Protein AF-A0A8S9WDY7-F1 (afdb_monomer_lite)

pLDDT: mean 91.85, std 5.95, range [59.34, 97.5]

Foldseek 3Di:
DDDDDPPPVDDPVQDDPQWDDWDDWDADPVVGWIWTDGGPRPDIDIDDD

Structure (mmCIF, N/CA/C/O backbone):
data_AF-A0A8S9WDY7-F1
#
_entry.id   AF-A0A8S9WDY7-F1
#
loop_
_atom_site.group_PDB
_atom_site.id
_atom_site.type_symbol
_atom_site.label_atom_id
_atom_site.label_alt_id
_atom_site.label_comp_id
_atom_site.label_asym_id
_atom_site.label_entity_id
_atom_site.label_seq_id
_atom_site.pdbx_PDB_ins_code
_atom_site.Cartn_x
_atom_site.Cartn_y
_atom_site.Cartn_z
_atom_site.occupancy
_atom_site.B_iso_or_equiv
_atom_site.auth_seq_id
_atom_site.auth_comp_id
_atom_site.auth_asym_id
_atom_site.auth_atom_id
_atom_site.pdbx_PDB_model_num
ATOM 1 N N . MET A 1 1 ? -22.118 5.740 -1.464 1.00 59.34 1 MET A N 1
ATOM 2 C CA . MET A 1 1 ? -21.071 5.138 -2.316 1.00 59.34 1 MET A CA 1
ATOM 3 C C . MET A 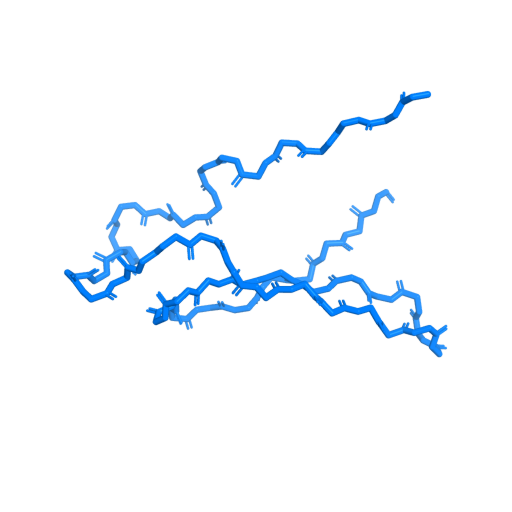1 1 ? -19.867 6.052 -2.246 1.00 59.34 1 MET A C 1
ATOM 5 O O . MET A 1 1 ? -20.049 7.240 -2.474 1.00 59.34 1 MET A O 1
ATOM 9 N N . GLY A 1 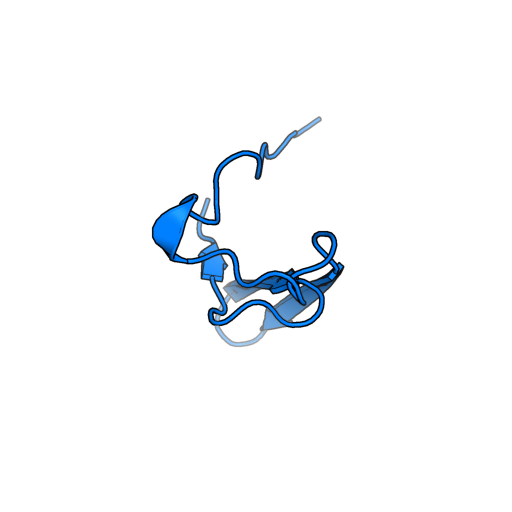2 ? -18.704 5.533 -1.863 1.00 86.06 2 GLY A N 1
ATOM 10 C CA . GLY A 1 2 ? -17.461 6.300 -1.784 1.00 86.06 2 GLY A CA 1
ATOM 11 C C . GLY A 1 2 ? -16.403 5.634 -2.650 1.00 86.06 2 GLY A C 1
ATOM 12 O O . GLY A 1 2 ? -16.341 4.408 -2.696 1.00 86.06 2 GLY A O 1
ATOM 13 N N . TRP A 1 3 ? -15.618 6.444 -3.347 1.00 88.50 3 TRP A N 1
ATOM 14 C CA . TRP A 1 3 ? -14.450 6.012 -4.101 1.00 88.50 3 TRP A CA 1
ATOM 15 C C . TRP A 1 3 ? -13.257 6.796 -3.583 1.00 88.50 3 TRP A C 1
ATOM 17 O O . TRP A 1 3 ? -13.379 7.988 -3.304 1.00 88.50 3 TRP A O 1
ATOM 27 N N . LEU A 1 4 ? -12.129 6.115 -3.452 1.00 87.56 4 LEU A N 1
ATOM 28 C CA . LEU A 1 4 ? -10.857 6.719 -3.106 1.00 87.56 4 LEU A CA 1
ATOM 29 C C . LEU A 1 4 ? -9.887 6.371 -4.228 1.00 87.56 4 LEU A C 1
ATOM 31 O O . LEU A 1 4 ? -9.599 5.195 -4.452 1.00 87.56 4 LEU A O 1
ATOM 35 N N . ASP A 1 5 ? -9.452 7.393 -4.954 1.00 90.62 5 ASP A N 1
ATOM 36 C CA . ASP A 1 5 ? -8.450 7.253 -6.001 1.00 90.62 5 ASP A CA 1
ATOM 37 C C . ASP A 1 5 ? -7.053 7.318 -5.376 1.00 90.62 5 ASP A C 1
ATOM 39 O O . ASP A 1 5 ? -6.751 8.210 -4.584 1.00 90.62 5 ASP A O 1
ATOM 43 N N . LEU A 1 6 ? -6.232 6.323 -5.697 1.00 91.75 6 LEU A N 1
ATOM 44 C CA . LEU A 1 6 ? -4.880 6.129 -5.173 1.00 91.75 6 LEU A CA 1
ATOM 45 C C . LEU A 1 6 ? -3.845 6.108 -6.308 1.00 91.75 6 LEU A C 1
ATOM 47 O O . LEU A 1 6 ? -2.708 5.657 -6.121 1.00 91.75 6 LEU A O 1
ATOM 51 N N . GLU A 1 7 ? -4.230 6.546 -7.508 1.00 89.31 7 GLU A N 1
ATOM 52 C CA . GLU A 1 7 ? -3.299 6.745 -8.607 1.00 89.31 7 GLU A CA 1
ATOM 53 C C . GLU A 1 7 ? -2.279 7.846 -8.258 1.00 89.31 7 GLU A C 1
ATOM 55 O O . GLU A 1 7 ? -2.568 8.806 -7.548 1.00 89.31 7 GLU A O 1
ATOM 60 N N . GLY A 1 8 ? -1.032 7.677 -8.703 1.00 89.00 8 GLY A N 1
ATOM 61 C CA . GLY A 1 8 ? 0.027 8.668 -8.472 1.00 89.00 8 GLY A CA 1
ATOM 62 C C . GLY A 1 8 ? 0.630 8.712 -7.059 1.00 89.00 8 GLY A C 1
ATOM 63 O O . GLY A 1 8 ? 1.473 9.569 -6.814 1.00 89.00 8 GLY A O 1
ATOM 64 N N . LEU A 1 9 ? 0.279 7.789 -6.148 1.00 90.75 9 LEU A N 1
ATOM 65 C CA . LEU A 1 9 ? 0.866 7.737 -4.793 1.00 90.75 9 LEU A CA 1
ATOM 66 C C . LEU A 1 9 ? 2.403 7.667 -4.784 1.00 90.75 9 LEU A C 1
ATOM 68 O O . LEU A 1 9 ? 3.044 8.306 -3.957 1.00 90.75 9 LEU A O 1
ATOM 72 N N . LEU A 1 10 ? 2.987 6.878 -5.690 1.00 90.69 10 LEU A N 1
ATOM 73 C CA . LEU A 1 10 ? 4.436 6.824 -5.886 1.00 90.69 10 LEU A CA 1
ATOM 74 C C . LEU A 1 10 ? 4.843 7.745 -7.029 1.00 90.69 10 LEU A C 1
ATOM 76 O O . LEU A 1 10 ? 4.377 7.539 -8.159 1.00 90.69 10 LEU A O 1
ATOM 80 N N . ARG A 1 11 ? 5.779 8.658 -6.759 1.00 89.19 11 ARG A N 1
ATOM 81 C CA . ARG A 1 11 ? 6.447 9.440 -7.803 1.00 89.19 11 ARG A CA 1
ATOM 82 C C . ARG A 1 11 ? 7.309 8.532 -8.677 1.00 89.19 11 ARG A C 1
ATOM 84 O 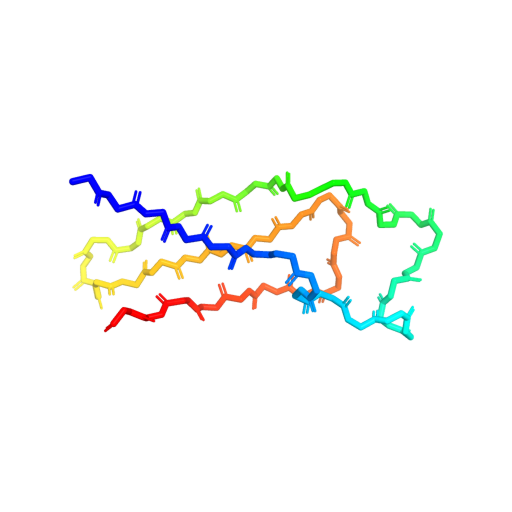O . ARG A 1 11 ? 7.730 7.456 -8.244 1.00 89.19 11 ARG A O 1
ATOM 91 N N . GLU A 1 12 ? 7.580 8.943 -9.912 1.00 86.62 12 GLU A N 1
ATOM 92 C CA . GLU A 1 12 ? 8.378 8.131 -10.841 1.00 86.62 12 GLU A CA 1
ATOM 93 C C . GLU A 1 12 ? 9.782 7.847 -10.299 1.00 86.62 12 GLU A C 1
ATOM 95 O O . GLU A 1 12 ? 10.282 6.734 -10.447 1.00 86.62 12 GLU A O 1
ATOM 100 N N . GLU A 1 13 ? 10.382 8.796 -9.583 1.00 89.19 13 GLU A N 1
ATOM 101 C CA . GLU A 1 13 ? 11.726 8.663 -9.017 1.00 89.19 13 GLU A CA 1
ATOM 102 C C . GLU A 1 13 ? 11.778 7.664 -7.848 1.00 89.19 13 GLU A C 1
ATOM 104 O O . GLU A 1 13 ? 12.830 7.098 -7.552 1.00 89.19 13 GLU A O 1
ATOM 109 N N . GLU A 1 14 ? 10.643 7.423 -7.188 1.00 86.69 14 GLU A N 1
ATOM 110 C CA . GLU A 1 14 ? 10.506 6.471 -6.077 1.00 86.69 14 GLU A CA 1
ATOM 111 C C . GLU A 1 14 ? 10.259 5.040 -6.586 1.00 86.69 14 GLU A C 1
ATOM 113 O O . GLU A 1 14 ? 10.425 4.060 -5.851 1.00 86.69 14 GLU A O 1
ATOM 118 N N . ARG A 1 15 ? 9.879 4.887 -7.861 1.00 87.25 15 ARG A N 1
ATOM 119 C CA . ARG A 1 15 ? 9.599 3.589 -8.475 1.00 87.25 15 ARG A CA 1
ATOM 120 C C . ARG A 1 15 ? 10.892 2.906 -8.904 1.00 87.25 15 ARG A C 1
ATOM 122 O O . ARG A 1 15 ? 11.455 3.167 -9.962 1.00 87.25 15 ARG A O 1
ATOM 129 N N . SER A 1 16 ? 11.331 1.937 -8.107 1.00 90.12 16 SER A N 1
ATOM 130 C CA . SER A 1 16 ? 12.357 0.992 -8.555 1.00 90.12 16 SER A CA 1
ATOM 131 C C . SER A 1 16 ? 11.791 0.011 -9.599 1.00 90.12 16 SER A C 1
ATOM 133 O O . SER A 1 16 ? 10.600 -0.301 -9.554 1.00 90.12 16 SER A O 1
ATOM 135 N N . PRO A 1 17 ? 12.629 -0.606 -10.457 1.00 91.06 17 PRO A N 1
ATOM 136 C CA . PRO A 1 17 ? 12.186 -1.641 -11.403 1.00 91.06 17 PRO A CA 1
ATOM 137 C C . PRO A 1 17 ? 11.522 -2.868 -10.756 1.00 91.06 17 PRO A C 1
ATOM 139 O O . PRO A 1 17 ? 10.898 -3.672 -11.440 1.00 91.06 17 PRO A O 1
ATOM 142 N N . ARG A 1 18 ? 11.681 -3.045 -9.437 1.00 92.62 18 ARG A N 1
ATOM 143 C CA . ARG A 1 18 ? 11.051 -4.127 -8.670 1.00 92.62 18 ARG A CA 1
ATOM 144 C C . ARG A 1 18 ? 9.701 -3.736 -8.076 1.00 92.62 18 ARG A C 1
ATOM 146 O O . ARG A 1 18 ? 9.015 -4.623 -7.562 1.00 92.62 18 ARG A O 1
ATOM 153 N N . CYS A 1 19 ? 9.340 -2.451 -8.093 1.00 93.44 19 CYS A N 1
ATOM 154 C CA . CYS A 1 19 ? 8.055 -1.982 -7.593 1.00 93.44 19 CYS A CA 1
ATOM 155 C C . CYS A 1 19 ? 6.936 -2.595 -8.436 1.00 93.44 19 CYS A C 1
ATOM 157 O O . CYS A 1 19 ? 6.910 -2.483 -9.658 1.00 93.44 19 CYS A O 1
ATOM 159 N N . GLY A 1 20 ? 6.021 -3.276 -7.761 1.00 91.12 20 GLY A N 1
ATOM 160 C CA . GLY A 1 20 ? 4.830 -3.853 -8.352 1.00 91.12 20 GLY A CA 1
ATOM 161 C C . GLY A 1 20 ? 3.587 -3.036 -8.025 1.00 91.12 20 GLY A C 1
ATOM 162 O O . GLY A 1 20 ? 3.642 -1.884 -7.596 1.00 91.12 20 GLY A O 1
ATOM 163 N N . VAL A 1 21 ? 2.441 -3.675 -8.228 1.00 92.88 21 VAL A N 1
ATOM 164 C CA . VAL A 1 21 ? 1.122 -3.074 -8.011 1.00 92.88 21 VAL A CA 1
ATOM 165 C C . VAL A 1 21 ? 0.850 -2.758 -6.536 1.00 92.88 21 VAL A C 1
ATOM 167 O O . VAL A 1 21 ? 1.447 -3.369 -5.638 1.00 92.88 21 VAL A O 1
ATOM 170 N N . LEU A 1 22 ? -0.099 -1.843 -6.310 1.00 93.25 22 LEU A N 1
ATOM 171 C CA . LEU A 1 22 ? -0.715 -1.603 -5.005 1.00 93.25 22 LEU A CA 1
ATOM 172 C C . LEU A 1 22 ? -1.235 -2.930 -4.450 1.00 93.25 22 LEU A C 1
ATOM 174 O O . LEU A 1 22 ? -1.949 -3.678 -5.120 1.00 93.25 22 LEU A O 1
ATOM 178 N N . ASN A 1 23 ? -0.795 -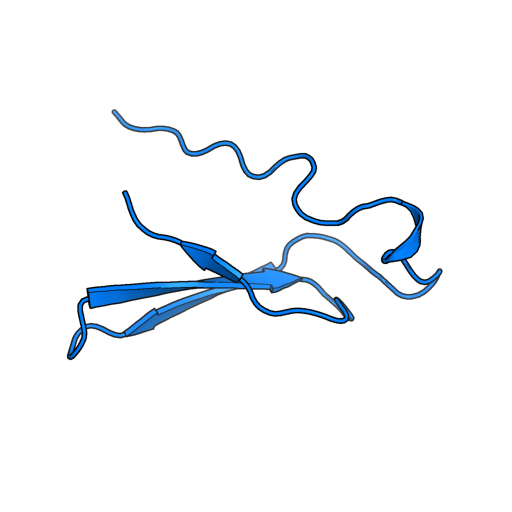3.250 -3.244 1.00 91.69 23 ASN A N 1
ATOM 179 C CA . ASN A 1 23 ? -1.091 -4.489 -2.554 1.00 91.69 23 ASN A CA 1
ATOM 180 C C . ASN A 1 23 ? -0.679 -4.335 -1.091 1.00 91.69 23 ASN A C 1
ATOM 182 O O . ASN A 1 23 ? 0.502 -4.149 -0.800 1.00 91.69 23 ASN A O 1
ATOM 186 N N . GLY A 1 24 ? -1.643 -4.474 -0.189 1.00 93.38 24 GLY A N 1
ATOM 187 C CA . GLY A 1 24 ? -1.453 -4.224 1.233 1.00 93.38 24 GLY A CA 1
ATOM 188 C C . GLY A 1 24 ? -2.303 -3.044 1.674 1.00 93.38 24 GLY A C 1
ATOM 189 O O . GLY A 1 24 ? -1.971 -1.891 1.412 1.00 93.38 24 GLY A O 1
ATOM 190 N N . ILE A 1 25 ? -3.406 -3.373 2.338 1.00 95.62 25 ILE A N 1
ATOM 191 C CA . ILE A 1 25 ? -4.285 -2.434 3.027 1.00 95.62 25 ILE A CA 1
ATOM 192 C C . ILE A 1 25 ? -4.378 -2.939 4.462 1.00 95.62 25 ILE A C 1
ATOM 194 O O . ILE A 1 25 ? -4.690 -4.112 4.683 1.00 95.62 25 ILE A O 1
ATOM 198 N N . ALA A 1 26 ? -4.083 -2.077 5.426 1.00 96.69 26 ALA A N 1
ATOM 199 C CA . ALA A 1 26 ? -4.180 -2.394 6.843 1.00 96.69 26 ALA A CA 1
ATOM 200 C C . ALA A 1 26 ? -4.946 -1.290 7.566 1.00 96.69 26 ALA A C 1
ATOM 202 O O . ALA A 1 26 ? -4.726 -0.114 7.305 1.00 96.69 26 ALA A O 1
ATOM 203 N N . TYR A 1 27 ? -5.829 -1.671 8.483 1.00 96.19 27 TYR A N 1
ATOM 204 C CA . TYR A 1 27 ? -6.591 -0.728 9.293 1.00 96.19 27 TYR A CA 1
ATOM 205 C C . TYR A 1 27 ? -6.304 -0.964 10.775 1.00 96.19 27 TYR A C 1
ATOM 207 O O . TYR A 1 27 ? -6.466 -2.074 11.288 1.00 96.19 27 TYR A O 1
ATOM 215 N N . ASP A 1 28 ? -5.858 0.084 11.456 1.00 96.88 28 ASP A N 1
ATOM 216 C CA . ASP A 1 28 ? -5.627 0.119 12.893 1.00 96.88 28 ASP A CA 1
ATOM 217 C C . ASP A 1 28 ? -6.864 0.690 13.591 1.00 96.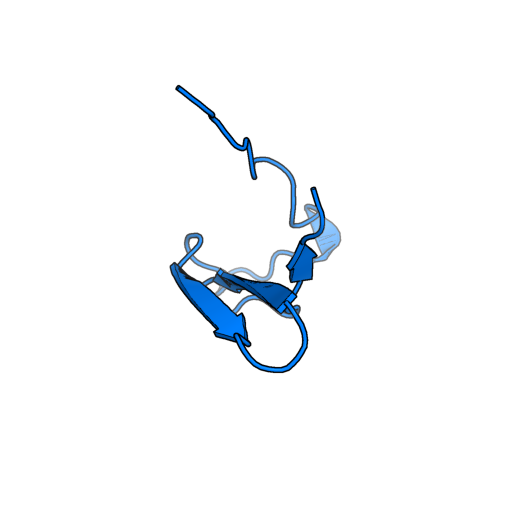88 28 ASP A C 1
ATOM 219 O O . ASP A 1 28 ? -6.998 1.899 13.763 1.00 96.88 28 ASP A O 1
ATOM 223 N N . VAL A 1 29 ? -7.756 -0.205 14.024 1.00 96.50 29 VAL A N 1
ATOM 224 C CA . VAL A 1 29 ? -9.027 0.139 14.689 1.00 96.50 29 VAL A CA 1
ATOM 225 C C . VAL A 1 29 ? -8.814 0.956 15.968 1.00 96.50 29 VAL A C 1
ATOM 227 O O . VAL A 1 29 ? -9.657 1.766 16.334 1.00 96.50 29 VAL A O 1
ATOM 230 N N . LYS A 1 30 ? -7.703 0.740 16.684 1.00 97.50 30 LYS A N 1
ATOM 231 C CA . LYS A 1 30 ? -7.479 1.382 17.989 1.00 97.50 30 LYS A CA 1
ATOM 232 C C . LYS A 1 30 ? -7.176 2.868 17.856 1.00 97.50 30 LYS A C 1
ATOM 234 O O . LYS A 1 30 ? -7.496 3.627 18.764 1.00 97.50 30 LYS A O 1
ATOM 239 N N . HIS A 1 31 ? -6.538 3.248 16.754 1.00 96.31 31 HIS A N 1
ATOM 240 C CA . HIS A 1 31 ? -6.099 4.617 16.498 1.00 96.31 31 HIS A CA 1
ATOM 241 C C . HIS A 1 31 ? -6.806 5.251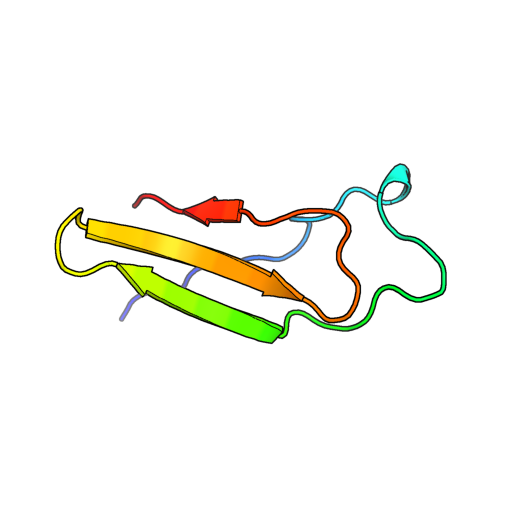 15.293 1.00 96.31 31 HIS A C 1
ATOM 243 O O . HIS A 1 31 ? -6.476 6.377 14.949 1.00 96.31 31 HIS A O 1
ATOM 249 N N . ASP A 1 32 ? -7.746 4.533 14.671 1.00 94.88 32 ASP A N 1
ATOM 250 C CA . ASP A 1 32 ? -8.483 4.938 13.470 1.00 94.88 32 ASP A CA 1
ATOM 251 C C . ASP A 1 32 ? -7.572 5.341 12.295 1.00 94.88 32 ASP A C 1
ATOM 253 O O . ASP A 1 32 ? -7.716 6.402 11.695 1.00 94.88 32 ASP A O 1
ATOM 257 N N . ARG A 1 33 ? -6.584 4.491 11.977 1.00 96.94 33 ARG A N 1
ATOM 258 C CA . ARG A 1 33 ? -5.607 4.759 10.903 1.00 96.94 33 ARG A CA 1
ATOM 259 C C . ARG A 1 33 ? -5.686 3.728 9.793 1.00 96.94 33 ARG A C 1
ATOM 261 O O . ARG A 1 33 ? -5.651 2.524 10.054 1.00 96.94 33 ARG A O 1
ATOM 268 N N . LEU A 1 34 ? -5.731 4.197 8.551 1.00 95.81 34 LEU A N 1
ATOM 269 C CA . LEU A 1 34 ? -5.665 3.365 7.354 1.00 95.81 34 LEU A CA 1
ATOM 270 C C . LEU A 1 34 ? -4.265 3.450 6.748 1.00 95.81 34 LEU A C 1
ATOM 272 O O . LEU A 1 34 ? -3.766 4.539 6.492 1.00 95.81 34 LEU A O 1
ATOM 276 N N . PHE A 1 35 ? -3.649 2.307 6.472 1.00 96.25 35 PHE A N 1
ATOM 277 C CA . PHE A 1 35 ? -2.343 2.219 5.832 1.00 96.25 35 PHE A CA 1
ATOM 278 C C . PHE A 1 35 ? -2.430 1.500 4.491 1.00 96.25 35 PHE A C 1
ATOM 280 O O . PHE A 1 35 ? -3.097 0.468 4.373 1.00 96.25 35 PHE A O 1
ATOM 287 N N . ILE A 1 36 ? -1.718 2.021 3.493 1.00 96.38 36 ILE A N 1
ATOM 288 C CA . ILE A 1 36 ? -1.692 1.492 2.127 1.00 96.38 36 ILE A CA 1
ATOM 289 C C . ILE A 1 36 ? -0.251 1.388 1.626 1.00 96.38 36 ILE A C 1
ATOM 291 O O . ILE A 1 36 ? 0.574 2.280 1.839 1.00 96.38 36 ILE A O 1
ATOM 295 N N . THR A 1 37 ? 0.061 0.286 0.945 1.00 96.44 37 THR A N 1
ATOM 296 C CA . THR A 1 37 ? 1.356 0.062 0.290 1.00 96.44 37 THR A CA 1
ATOM 297 C C . THR A 1 37 ? 1.209 -0.812 -0.963 1.00 96.44 37 THR A C 1
ATOM 299 O O . THR A 1 37 ? 0.104 -1.081 -1.446 1.00 96.44 37 THR A O 1
ATOM 302 N N . GLY A 1 38 ? 2.334 -1.256 -1.518 1.00 95.62 38 GLY A N 1
ATOM 303 C CA . GLY A 1 38 ? 2.388 -2.144 -2.664 1.00 95.62 38 GLY A CA 1
ATOM 304 C C . GLY A 1 38 ? 3.594 -3.066 -2.668 1.00 95.62 38 GLY A C 1
ATOM 305 O O . GLY A 1 38 ? 4.496 -2.997 -1.830 1.00 95.62 38 GLY A O 1
ATOM 306 N N . LYS A 1 39 ? 3.609 -3.979 -3.641 1.00 95.31 39 LYS A N 1
ATOM 307 C CA . LYS A 1 39 ? 4.690 -4.964 -3.776 1.00 95.31 39 LYS A CA 1
ATOM 308 C C . LYS A 1 39 ? 6.020 -4.237 -3.996 1.00 95.31 39 LYS A C 1
ATOM 310 O O . LYS A 1 39 ? 6.178 -3.555 -5.003 1.00 95.31 39 LYS A O 1
ATOM 315 N N . ASN A 1 40 ? 6.976 -4.409 -3.083 1.00 94.00 40 ASN A N 1
ATOM 316 C CA . ASN A 1 40 ? 8.289 -3.746 -3.111 1.00 94.00 40 ASN A CA 1
ATOM 317 C C . ASN A 1 40 ? 8.216 -2.212 -3.215 1.00 94.00 40 ASN A C 1
ATOM 319 O O . ASN A 1 40 ? 9.093 -1.596 -3.825 1.00 94.00 40 ASN A O 1
ATOM 323 N N . TRP A 1 41 ? 7.167 -1.587 -2.682 1.00 95.25 41 TRP A N 1
ATOM 324 C CA . TRP A 1 41 ? 7.148 -0.135 -2.546 1.00 95.25 41 TRP A CA 1
ATOM 325 C C . TRP A 1 41 ? 8.185 0.287 -1.496 1.00 95.25 41 TRP A C 1
ATOM 327 O O . TRP A 1 41 ? 8.352 -0.412 -0.495 1.00 95.25 41 TRP A O 1
ATOM 337 N N . PRO A 1 42 ? 8.898 1.407 -1.699 1.00 94.44 42 PRO A N 1
ATOM 338 C CA . PRO A 1 42 ? 9.847 1.915 -0.709 1.00 94.44 42 PRO A CA 1
ATOM 339 C C . PRO A 1 42 ? 9.149 2.547 0.505 1.00 94.44 42 PRO A C 1
ATOM 341 O O . PRO A 1 42 ? 9.806 2.863 1.494 1.00 94.44 42 PRO A O 1
ATOM 344 N N . THR A 1 43 ? 7.833 2.758 0.422 1.00 93.44 43 THR A N 1
ATOM 345 C CA . THR A 1 43 ? 7.053 3.566 1.359 1.00 93.44 43 THR A CA 1
ATOM 346 C C . THR A 1 43 ? 5.731 2.899 1.751 1.00 93.44 43 THR A C 1
ATOM 348 O O . THR A 1 43 ? 5.152 2.081 1.026 1.00 93.44 43 THR A O 1
ATOM 351 N N . LEU A 1 44 ? 5.258 3.273 2.941 1.00 94.19 44 LEU A N 1
ATOM 352 C CA . LEU A 1 44 ? 3.936 2.979 3.488 1.00 94.19 44 LEU A CA 1
ATOM 353 C C . LEU A 1 44 ? 3.226 4.320 3.682 1.00 94.19 44 LEU A C 1
ATOM 355 O O . LEU A 1 44 ? 3.799 5.225 4.289 1.00 94.19 44 LEU A O 1
ATOM 359 N N . PHE A 1 45 ? 2.002 4.443 3.183 1.00 95.62 45 PHE A N 1
ATOM 360 C CA . PHE A 1 45 ? 1.201 5.656 3.315 1.00 95.62 45 PHE A CA 1
ATOM 361 C C . PHE A 1 45 ? 0.162 5.469 4.411 1.00 95.62 45 PHE A C 1
ATOM 363 O O . PHE A 1 45 ? -0.528 4.453 4.420 1.00 95.62 45 PHE A O 1
ATOM 370 N N . GLU A 1 46 ? 0.037 6.443 5.306 1.00 96.19 46 GLU A N 1
ATOM 371 C CA . GLU A 1 46 ? -1.141 6.597 6.160 1.00 96.19 46 GLU A CA 1
ATOM 372 C C . GLU A 1 46 ? -2.149 7.487 5.425 1.00 96.19 46 GLU A C 1
ATOM 374 O O . GLU A 1 46 ? -1.776 8.525 4.876 1.00 96.19 46 GLU A O 1
ATOM 379 N N . VAL A 1 47 ? -3.409 7.067 5.379 1.00 92.50 47 VAL A N 1
ATOM 380 C CA . VAL A 1 47 ? -4.497 7.765 4.695 1.00 92.50 47 VAL A CA 1
ATOM 381 C C . VAL A 1 47 ? -5.538 8.181 5.727 1.00 92.50 47 VAL A C 1
ATOM 383 O O . VAL A 1 47 ? -6.038 7.346 6.479 1.00 92.50 47 VAL A O 1
ATOM 386 N N . ALA A 1 48 ? -5.879 9.466 5.720 1.00 89.06 48 ALA A N 1
ATOM 387 C CA . ALA A 1 48 ? -6.971 10.047 6.491 1.00 89.06 48 ALA A CA 1
ATOM 388 C C . ALA A 1 48 ? -8.017 10.630 5.529 1.00 89.06 48 ALA A C 1
ATOM 390 O O . ALA A 1 48 ? -7.653 11.135 4.463 1.00 89.06 48 ALA A O 1
ATOM 391 N N . LEU A 1 49 ? -9.297 10.515 5.894 1.00 80.62 49 LEU A N 1
ATOM 392 C CA . LEU A 1 49 ? -10.439 11.065 5.153 1.00 80.62 49 LEU A CA 1
ATOM 393 C C . LEU A 1 49 ? -10.891 12.408 5.731 1.00 80.62 49 LEU A C 1
ATOM 395 O O . LEU A 1 49 ? -10.753 12.593 6.961 1.00 80.62 49 LEU A O 1
#

Radius of gyration: 11.9 Å; chains: 1; bounding box: 33×16×29 Å

Secondary structure (DSSP, 8-state):
------TT-S-GGG--TT---EEEEEEETTTTEEEEEETT-S--EEE--

Sequence (49 aa):
MGWLDLEGLLREEERSPRCGVLNGIAYDVKHDRLFITGKNWPTLFEVAL